Protein AF-A0A133UY44-F1 (afdb_monomer)

Organism: NCBI:txid1698270

pLDDT: mean 93.88, std 6.09, range [51.22, 98.5]

Structure (mmCIF, N/CA/C/O backbone):
data_AF-A0A133UY44-F1
#
_entry.id   AF-A0A133UY44-F1
#
loop_
_atom_site.group_PDB
_atom_site.id
_atom_site.type_symbol
_atom_site.label_atom_id
_atom_site.label_alt_id
_atom_site.label_comp_id
_atom_site.label_asym_id
_atom_site.label_entity_id
_atom_site.label_seq_id
_atom_site.pdbx_PDB_ins_code
_atom_site.Cartn_x
_atom_site.Cartn_y
_atom_site.Cartn_z
_atom_site.occupancy
_atom_site.B_iso_or_equiv
_atom_site.auth_seq_id
_atom_site.auth_comp_id
_atom_site.auth_asym_id
_atom_site.auth_atom_id
_atom_site.pdbx_PDB_model_num
ATOM 1 N N . MET A 1 1 ? -15.376 -9.766 7.892 1.00 83.75 1 MET A N 1
ATOM 2 C CA . MET A 1 1 ? -15.433 -8.456 7.193 1.00 83.75 1 MET A CA 1
ATOM 3 C C . MET A 1 1 ? -14.726 -8.594 5.854 1.00 83.75 1 MET A C 1
ATOM 5 O O . MET A 1 1 ? -13.824 -9.415 5.764 1.00 83.75 1 MET A O 1
ATOM 9 N N . GLU A 1 2 ? -15.104 -7.834 4.828 1.00 91.31 2 GLU A N 1
ATOM 10 C CA . GLU A 1 2 ? -14.407 -7.865 3.532 1.00 91.31 2 GLU A CA 1
ATOM 11 C C . GLU A 1 2 ? -13.256 -6.852 3.483 1.00 91.31 2 GLU A C 1
ATOM 13 O O . GLU A 1 2 ? -13.356 -5.735 3.998 1.00 91.31 2 GLU A O 1
ATOM 18 N N . GLY A 1 3 ? -12.173 -7.227 2.811 1.00 94.50 3 GLY A N 1
ATOM 19 C CA . GLY A 1 3 ? -11.044 -6.355 2.514 1.00 94.50 3 GLY A CA 1
ATOM 20 C C . GLY A 1 3 ? -10.465 -6.642 1.138 1.00 94.50 3 GLY A C 1
ATOM 21 O O . GLY A 1 3 ? -10.964 -7.485 0.394 1.00 94.50 3 GLY A O 1
ATOM 22 N N . ASN A 1 4 ? -9.403 -5.924 0.785 1.00 97.88 4 ASN A N 1
ATOM 23 C CA . ASN A 1 4 ? -8.693 -6.152 -0.467 1.00 97.88 4 ASN A CA 1
ATOM 24 C C . ASN A 1 4 ? -7.250 -6.538 -0.181 1.00 97.88 4 ASN A C 1
ATOM 26 O O . ASN A 1 4 ? -6.553 -5.820 0.538 1.00 97.88 4 ASN A O 1
ATOM 30 N N . ILE A 1 5 ? -6.802 -7.633 -0.792 1.00 98.12 5 ILE A N 1
ATOM 31 C CA . ILE A 1 5 ? -5.385 -7.952 -0.899 1.00 98.12 5 ILE A CA 1
ATOM 32 C C . ILE A 1 5 ? -4.829 -7.316 -2.168 1.00 98.12 5 ILE A C 1
ATOM 34 O O . ILE A 1 5 ? -5.401 -7.428 -3.256 1.00 98.12 5 ILE A O 1
ATOM 38 N N . ILE A 1 6 ? -3.703 -6.640 -2.007 1.00 98.31 6 ILE A N 1
ATOM 39 C CA . ILE A 1 6 ? -2.932 -6.008 -3.063 1.00 98.31 6 ILE A CA 1
ATOM 40 C C . ILE A 1 6 ? -1.610 -6.743 -3.143 1.00 98.31 6 ILE A C 1
ATOM 42 O O . ILE A 1 6 ? -0.873 -6.802 -2.162 1.00 98.31 6 ILE A O 1
ATOM 46 N N . VAL A 1 7 ? -1.304 -7.268 -4.321 1.00 98.50 7 VAL A N 1
ATOM 47 C CA . VAL A 1 7 ? -0.017 -7.878 -4.646 1.00 98.50 7 VAL A CA 1
ATOM 48 C C . VAL A 1 7 ? 0.601 -7.043 -5.748 1.00 98.50 7 VAL A C 1
ATOM 50 O O . VAL A 1 7 ? -0.032 -6.854 -6.782 1.00 98.50 7 VAL A O 1
ATOM 53 N N . TYR A 1 8 ? 1.814 -6.539 -5.554 1.00 98.19 8 TYR A N 1
ATOM 54 C CA . TYR A 1 8 ? 2.507 -5.779 -6.585 1.00 98.19 8 TYR A CA 1
ATOM 55 C C . TYR A 1 8 ? 3.994 -6.104 -6.662 1.00 98.19 8 TYR A C 1
ATOM 57 O O . TYR A 1 8 ? 4.648 -6.451 -5.676 1.00 98.19 8 TYR A O 1
ATOM 65 N N . ARG A 1 9 ? 4.549 -5.890 -7.852 1.00 97.44 9 ARG A N 1
ATOM 66 C CA . ARG A 1 9 ? 5.986 -5.791 -8.085 1.00 97.44 9 ARG A CA 1
ATOM 67 C C . ARG A 1 9 ? 6.284 -4.579 -8.957 1.00 97.44 9 ARG A C 1
ATOM 69 O O . ARG A 1 9 ? 5.469 -4.157 -9.771 1.00 97.44 9 ARG A O 1
ATOM 76 N N . GLN A 1 10 ? 7.468 -4.010 -8.777 1.00 97.00 10 GLN A N 1
ATOM 77 C CA . GLN A 1 10 ? 7.935 -2.895 -9.591 1.00 97.00 10 GLN A CA 1
ATOM 78 C C . GLN A 1 10 ? 9.199 -3.326 -10.342 1.00 97.00 10 GLN A C 1
ATOM 80 O O . GLN A 1 10 ? 10.249 -3.437 -9.703 1.00 97.00 10 GLN A O 1
ATOM 85 N N . PRO A 1 11 ? 9.112 -3.596 -11.659 1.00 94.00 11 PRO A N 1
ATOM 86 C CA . PRO A 1 11 ? 10.246 -4.095 -12.437 1.00 94.00 11 PRO A CA 1
ATOM 87 C C . PRO A 1 11 ? 11.360 -3.054 -12.605 1.00 94.00 11 PRO A C 1
ATOM 89 O O . PRO A 1 11 ? 12.532 -3.408 -12.705 1.00 94.00 11 PRO A O 1
ATOM 92 N N . SER A 1 12 ? 11.028 -1.760 -12.604 1.00 95.81 12 SER A N 1
ATOM 93 C CA . SER A 1 12 ? 12.017 -0.692 -12.756 1.00 95.81 12 SER A CA 1
ATOM 94 C C . SER A 1 12 ? 12.672 -0.345 -11.418 1.00 95.81 12 SER A C 1
ATOM 96 O O . SER A 1 12 ? 11.997 0.076 -10.480 1.00 95.81 12 SER A O 1
ATOM 98 N N . SER A 1 13 ? 14.002 -0.438 -11.330 1.00 90.19 13 SER A N 1
ATOM 99 C CA . SER A 1 13 ? 14.761 -0.099 -10.114 1.00 90.19 13 SER A CA 1
ATOM 100 C C . SER A 1 13 ? 14.565 1.359 -9.673 1.00 90.19 13 SER A C 1
ATOM 102 O O . SER A 1 13 ? 14.358 1.630 -8.486 1.00 90.19 13 SER A O 1
ATOM 104 N N . SER A 1 14 ? 14.545 2.303 -10.619 1.00 92.62 14 SER A N 1
ATOM 105 C CA . SER A 1 14 ? 14.333 3.727 -10.334 1.00 92.62 14 SER A CA 1
ATOM 106 C C . SER A 1 14 ? 12.920 3.998 -9.813 1.00 92.62 14 SER A C 1
ATOM 108 O O . SER A 1 14 ? 12.759 4.658 -8.782 1.00 92.62 14 SER A O 1
ATOM 110 N N . LYS A 1 15 ? 11.892 3.431 -10.456 1.00 95.69 15 LYS A N 1
ATOM 111 C CA . LYS A 1 15 ? 10.497 3.558 -10.004 1.00 95.69 15 LYS A CA 1
ATOM 112 C C . LYS A 1 15 ? 10.239 2.782 -8.720 1.00 95.69 15 LYS A C 1
ATOM 114 O O . LYS A 1 15 ? 9.420 3.217 -7.925 1.00 95.69 15 LYS A O 1
ATOM 119 N N . SER A 1 16 ? 10.965 1.693 -8.471 1.00 95.25 16 SER A N 1
ATOM 120 C CA . SER A 1 16 ? 10.882 0.914 -7.230 1.00 95.25 16 SER A CA 1
ATOM 121 C C . SER A 1 16 ? 11.268 1.766 -6.028 1.00 95.25 16 SER A C 1
ATOM 123 O O . SER A 1 16 ? 10.518 1.839 -5.055 1.00 95.25 16 SER A O 1
ATOM 125 N N . ARG A 1 17 ? 12.369 2.523 -6.133 1.00 95.19 17 ARG A N 1
ATOM 126 C CA . ARG A 1 17 ? 12.764 3.479 -5.091 1.00 95.19 17 ARG A CA 1
ATOM 127 C C . ARG A 1 17 ? 11.714 4.574 -4.895 1.00 95.19 17 ARG A C 1
ATOM 129 O O . ARG A 1 17 ? 11.391 4.903 -3.756 1.00 95.19 17 ARG A O 1
ATOM 136 N N . GLN A 1 18 ? 11.182 5.140 -5.978 1.00 96.44 18 GLN A N 1
ATOM 137 C CA . GLN A 1 18 ? 10.177 6.204 -5.887 1.00 96.44 18 GLN A CA 1
ATOM 138 C C . GLN A 1 18 ? 8.855 5.709 -5.285 1.00 96.44 18 GLN A C 1
ATOM 140 O O . GLN A 1 18 ? 8.330 6.349 -4.380 1.00 96.44 18 GLN A O 1
ATOM 145 N N . LEU A 1 19 ? 8.363 4.546 -5.718 1.00 97.38 19 LEU A N 1
ATOM 146 C CA . LEU A 1 19 ? 7.173 3.902 -5.166 1.00 97.38 19 LEU A CA 1
ATOM 147 C C . LEU A 1 19 ? 7.372 3.552 -3.689 1.00 97.38 19 LEU A C 1
ATOM 149 O O . LEU A 1 19 ? 6.485 3.799 -2.881 1.00 97.38 19 LEU A O 1
ATOM 153 N N . SER A 1 20 ? 8.548 3.038 -3.314 1.00 95.56 20 SER A N 1
ATOM 154 C CA . SER A 1 20 ? 8.870 2.746 -1.914 1.00 95.56 20 SER A CA 1
ATOM 155 C C . SER A 1 20 ? 8.810 4.001 -1.044 1.00 95.56 20 SER A C 1
ATOM 157 O O . SER A 1 20 ? 8.230 3.947 0.036 1.00 95.56 20 SER A O 1
ATOM 159 N N . ARG A 1 21 ? 9.366 5.124 -1.515 1.00 95.94 21 ARG A N 1
ATOM 160 C CA . ARG A 1 21 ? 9.296 6.422 -0.823 1.00 95.94 21 ARG A CA 1
ATOM 161 C C . ARG A 1 21 ? 7.867 6.951 -0.739 1.00 95.94 21 ARG A C 1
ATOM 163 O O . ARG A 1 21 ? 7.489 7.522 0.269 1.00 95.94 21 ARG A O 1
ATOM 170 N N . ALA A 1 22 ? 7.070 6.764 -1.786 1.00 97.06 22 ALA A N 1
ATOM 171 C CA . ALA A 1 22 ? 5.686 7.221 -1.793 1.00 97.06 22 ALA A CA 1
ATOM 172 C C . ALA A 1 22 ? 4.764 6.356 -0.912 1.00 97.06 22 ALA A C 1
ATOM 174 O O . ALA A 1 22 ? 3.770 6.855 -0.395 1.00 97.06 22 ALA A O 1
ATOM 175 N N . LEU A 1 23 ? 5.086 5.072 -0.727 1.00 96.94 23 LEU A N 1
ATOM 176 C CA . LEU A 1 23 ? 4.357 4.175 0.170 1.00 96.94 23 LEU A CA 1
ATOM 177 C C . LEU A 1 23 ? 4.750 4.374 1.634 1.00 96.94 23 LEU A C 1
ATOM 179 O O . LEU A 1 23 ? 3.860 4.548 2.451 1.00 96.94 23 LEU A O 1
ATOM 183 N N . ASN A 1 24 ? 6.045 4.352 1.954 1.00 95.31 24 ASN A N 1
ATOM 184 C CA . ASN A 1 24 ? 6.545 4.302 3.339 1.00 95.31 24 ASN A CA 1
ATOM 185 C C . ASN A 1 24 ? 7.058 5.655 3.859 1.00 95.31 24 ASN A C 1
ATOM 187 O O . ASN A 1 24 ? 7.625 5.714 4.941 1.00 95.31 24 ASN A O 1
ATOM 191 N N . GLY A 1 25 ? 6.995 6.699 3.037 1.00 95.31 25 GLY A N 1
ATOM 192 C CA . GLY A 1 25 ? 7.619 7.972 3.346 1.00 95.31 25 GLY A CA 1
ATOM 193 C C . GLY A 1 25 ? 9.137 7.956 3.176 1.00 95.31 25 GLY A C 1
ATOM 194 O O . GLY A 1 25 ? 9.747 6.982 2.713 1.00 95.31 25 GLY A O 1
ATOM 195 N N . TYR A 1 26 ? 9.761 9.093 3.474 1.00 95.25 26 TYR A N 1
ATOM 196 C CA . TYR A 1 26 ? 11.212 9.241 3.515 1.00 95.25 26 TYR A CA 1
ATOM 197 C C . TYR A 1 26 ? 11.640 10.486 4.288 1.00 95.25 26 TYR A C 1
ATOM 199 O O . TYR A 1 26 ? 10.906 11.463 4.392 1.00 95.25 26 TYR A O 1
ATOM 207 N N . ILE A 1 27 ? 12.892 10.474 4.737 1.00 92.94 27 ILE A N 1
ATOM 208 C CA . ILE A 1 27 ? 13.547 11.640 5.323 1.00 92.94 27 ILE A CA 1
ATOM 209 C C . ILE A 1 27 ? 14.327 12.366 4.229 1.00 92.94 27 ILE A C 1
ATOM 211 O O . ILE A 1 27 ? 15.169 11.770 3.551 1.00 92.94 27 ILE A O 1
ATOM 215 N N . ASP A 1 28 ? 14.034 13.647 4.049 1.00 90.38 28 ASP A N 1
ATOM 216 C CA . ASP A 1 28 ? 14.760 14.543 3.158 1.00 90.38 28 ASP A CA 1
ATOM 217 C C . ASP A 1 28 ? 15.787 15.348 3.951 1.00 90.38 28 ASP A C 1
ATOM 219 O O . ASP A 1 28 ? 15.477 15.856 5.029 1.00 90.38 28 ASP A O 1
ATOM 223 N N . LYS A 1 29 ? 17.009 15.473 3.430 1.00 90.00 29 LYS A N 1
ATOM 224 C CA . LYS A 1 29 ? 18.095 16.213 4.089 1.00 90.00 29 LYS A CA 1
ATOM 225 C C . LYS A 1 29 ? 18.632 17.291 3.158 1.00 90.00 29 LYS A C 1
ATOM 227 O O . LYS A 1 29 ? 18.994 17.000 2.022 1.00 90.00 29 LYS A O 1
ATOM 232 N N . SER A 1 30 ? 18.722 18.523 3.654 1.00 87.88 30 SER A N 1
ATOM 233 C CA . SER A 1 30 ? 19.196 19.698 2.911 1.00 87.88 30 SER A CA 1
ATOM 234 C C . SER A 1 30 ? 20.323 20.425 3.655 1.00 87.88 30 SER A C 1
ATOM 236 O O . SER A 1 30 ? 20.534 20.199 4.848 1.00 87.88 30 SER A O 1
ATOM 238 N N . ASN A 1 31 ? 21.073 21.275 2.942 1.00 86.56 31 ASN A N 1
ATOM 239 C CA . ASN A 1 31 ? 22.245 22.020 3.427 1.00 86.56 31 ASN A CA 1
ATOM 240 C C . ASN A 1 31 ? 23.219 21.146 4.233 1.00 86.56 31 ASN A C 1
ATOM 242 O O . ASN A 1 31 ? 23.424 21.378 5.422 1.00 86.56 31 ASN A O 1
ATOM 246 N N . HIS A 1 32 ? 23.790 20.114 3.600 1.00 85.00 32 HIS A N 1
ATOM 247 C CA . HIS A 1 32 ? 24.732 19.179 4.239 1.00 85.00 32 HIS A CA 1
ATOM 248 C C . HIS A 1 32 ? 24.169 18.495 5.503 1.00 85.00 32 HIS A C 1
ATOM 250 O O . HIS A 1 32 ? 24.908 18.153 6.420 1.00 85.00 32 HIS A O 1
ATOM 256 N N . GLY A 1 33 ? 22.847 18.294 5.558 1.00 82.69 33 GLY A N 1
ATOM 257 C CA . GLY A 1 33 ? 22.166 17.665 6.692 1.00 82.69 33 GLY A CA 1
ATOM 258 C C . GLY A 1 33 ? 21.714 18.633 7.785 1.00 82.69 33 GLY A C 1
ATOM 259 O O . GLY A 1 33 ? 21.160 18.177 8.780 1.00 82.69 33 GLY A O 1
ATOM 260 N N . LYS A 1 34 ? 21.892 19.949 7.602 1.00 87.94 34 LYS A N 1
ATOM 261 C CA . LYS A 1 34 ? 21.429 20.974 8.549 1.00 87.94 34 LYS A CA 1
ATOM 262 C C . LYS A 1 34 ? 19.904 21.018 8.681 1.00 87.94 34 LYS A C 1
ATOM 264 O O . LYS A 1 34 ? 19.402 21.331 9.754 1.00 87.94 34 LYS A O 1
ATOM 269 N N . TYR A 1 35 ? 19.173 20.708 7.610 1.00 89.62 35 TYR A N 1
ATOM 270 C CA . TYR A 1 35 ? 17.710 20.658 7.632 1.00 89.62 35 TYR A CA 1
ATOM 271 C C . TYR A 1 35 ? 17.228 19.259 7.297 1.00 89.62 35 TYR A C 1
ATOM 273 O O . TYR A 1 35 ? 17.673 18.670 6.310 1.00 89.62 35 TYR A O 1
ATOM 281 N N . THR A 1 36 ? 16.308 18.757 8.114 1.00 88.38 36 THR A N 1
ATOM 282 C CA . THR A 1 36 ? 15.693 17.443 7.957 1.00 88.38 36 THR A CA 1
ATOM 283 C C . THR A 1 36 ? 14.187 17.625 7.845 1.00 88.38 36 THR A C 1
ATOM 285 O O . THR A 1 36 ? 13.589 18.296 8.682 1.00 88.38 36 THR A O 1
ATOM 288 N N . TYR A 1 37 ? 13.589 17.057 6.801 1.00 89.62 37 TYR A N 1
ATOM 289 C CA . TYR A 1 37 ? 12.150 17.093 6.567 1.00 89.62 37 TYR A CA 1
ATOM 290 C C . TYR A 1 37 ? 11.623 15.669 6.463 1.00 89.62 37 TYR A C 1
ATOM 292 O O . TYR A 1 37 ? 12.063 14.903 5.604 1.00 89.62 37 TYR A O 1
ATOM 300 N N . GLU A 1 38 ? 10.661 15.324 7.306 1.00 91.38 38 GLU A N 1
ATOM 301 C CA . GLU A 1 38 ? 9.937 14.063 7.192 1.00 91.38 38 GLU A CA 1
ATOM 302 C C . GLU A 1 38 ? 8.842 14.200 6.134 1.00 91.38 38 GLU A C 1
ATOM 304 O O . GLU A 1 38 ? 8.144 15.213 6.037 1.00 91.38 38 GLU A O 1
ATOM 309 N N . ARG A 1 39 ? 8.757 13.204 5.255 1.00 93.50 39 ARG A N 1
ATOM 310 C CA . ARG A 1 39 ? 7.753 13.131 4.199 1.00 93.50 39 ARG A CA 1
ATOM 311 C C . ARG A 1 39 ? 6.971 11.850 4.388 1.00 93.50 39 ARG A C 1
ATOM 313 O O . ARG A 1 39 ? 7.498 10.787 4.076 1.00 93.50 39 ARG A O 1
ATOM 320 N N . ASP A 1 40 ? 5.728 11.973 4.830 1.00 94.88 40 ASP A N 1
ATOM 321 C CA . ASP A 1 40 ? 4.836 10.827 4.993 1.00 94.88 40 ASP A CA 1
ATOM 322 C C . ASP A 1 40 ? 4.566 10.128 3.659 1.00 94.88 40 ASP A C 1
ATOM 324 O O . ASP A 1 40 ? 4.339 10.762 2.616 1.00 94.88 40 ASP A O 1
ATOM 328 N N . GLY A 1 41 ? 4.513 8.808 3.716 1.00 96.19 41 GLY A N 1
ATOM 329 C CA . GLY A 1 41 ? 3.985 7.956 2.673 1.00 96.19 41 GLY A CA 1
ATOM 330 C C . GLY A 1 41 ? 2.478 7.759 2.780 1.00 96.19 41 GLY A C 1
ATOM 331 O O . GLY A 1 41 ? 1.780 8.300 3.638 1.00 96.19 41 GLY A O 1
ATOM 332 N N . LEU A 1 42 ? 1.951 6.956 1.860 1.00 96.56 42 LEU A N 1
ATOM 333 C CA . LEU A 1 42 ? 0.557 6.535 1.897 1.00 96.56 42 LEU A CA 1
ATOM 334 C C . LEU A 1 42 ? 0.263 5.640 3.110 1.00 96.56 42 LEU A C 1
ATOM 336 O O . LEU A 1 42 ? -0.802 5.780 3.703 1.00 96.56 42 LEU A O 1
ATOM 340 N N . LEU A 1 43 ? 1.182 4.734 3.457 1.00 95.50 43 LEU A N 1
ATOM 341 C CA . LEU A 1 43 ? 1.011 3.742 4.523 1.00 95.50 43 LEU A CA 1
ATOM 342 C C . LEU A 1 43 ? 0.975 4.368 5.921 1.00 95.50 43 LEU A C 1
ATOM 344 O O . LEU A 1 43 ? 0.368 3.785 6.810 1.00 95.50 43 LEU A O 1
ATOM 348 N N . ASP A 1 44 ? 1.525 5.571 6.087 1.00 93.56 44 ASP A N 1
ATOM 349 C CA . ASP A 1 44 ? 1.422 6.347 7.332 1.00 93.56 44 ASP A CA 1
ATOM 350 C C . ASP A 1 44 ? 0.015 6.938 7.533 1.00 93.56 44 ASP A C 1
ATOM 352 O O . ASP A 1 44 ? -0.343 7.375 8.618 1.00 93.56 44 ASP A O 1
ATOM 356 N N . LYS A 1 45 ? -0.800 6.974 6.469 1.00 93.56 45 LYS A N 1
ATOM 357 C CA . LYS A 1 45 ? -2.117 7.637 6.441 1.00 93.56 45 LYS A CA 1
ATOM 358 C C . LYS A 1 45 ? -3.276 6.667 6.302 1.00 93.56 45 LYS A C 1
ATOM 360 O O . LYS A 1 45 ? -4.432 7.096 6.310 1.00 93.56 45 LYS A O 1
ATOM 365 N N . ILE A 1 46 ? -2.986 5.393 6.048 1.00 95.00 46 ILE A N 1
ATOM 366 C CA . ILE A 1 46 ? -4.007 4.372 5.852 1.00 95.00 46 ILE A CA 1
ATOM 367 C C . ILE A 1 46 ? -3.688 3.142 6.704 1.00 95.00 46 ILE A C 1
ATOM 369 O O . ILE A 1 46 ? -2.562 2.636 6.656 1.00 95.00 46 ILE A O 1
ATOM 373 N N . PRO A 1 47 ? -4.693 2.595 7.400 1.00 95.75 47 PRO A N 1
ATOM 374 C CA . PRO A 1 47 ? -4.584 1.281 7.993 1.00 95.75 47 PRO A CA 1
ATOM 375 C C . PRO A 1 47 ? -4.283 0.218 6.938 1.00 95.75 47 PRO A C 1
ATOM 377 O O . PRO A 1 47 ? -4.951 0.132 5.898 1.00 95.75 47 PRO A O 1
ATOM 380 N N . HIS A 1 48 ? -3.279 -0.601 7.215 1.00 96.19 48 HIS A N 1
ATOM 381 C CA . HIS A 1 48 ? -2.811 -1.673 6.360 1.00 96.19 48 HIS A CA 1
ATOM 382 C C . HIS A 1 48 ? -2.197 -2.815 7.184 1.00 96.19 48 HIS A C 1
ATOM 384 O O . HIS A 1 48 ? -1.453 -2.601 8.140 1.00 96.19 48 HIS A O 1
ATOM 390 N N . ARG A 1 49 ? -2.413 -4.055 6.736 1.00 96.19 49 ARG A N 1
ATOM 391 C CA . ARG A 1 49 ? -1.617 -5.209 7.173 1.00 96.19 49 ARG A CA 1
ATOM 392 C C . ARG A 1 49 ? -0.625 -5.560 6.078 1.00 96.19 49 ARG A C 1
ATOM 394 O O . ARG A 1 49 ? -1.008 -5.888 4.956 1.00 96.19 49 ARG A O 1
ATOM 401 N N . LYS A 1 50 ? 0.664 -5.509 6.395 1.00 96.06 50 LYS A N 1
ATOM 402 C CA . LYS A 1 50 ? 1.726 -5.974 5.501 1.00 96.06 50 LYS A CA 1
ATOM 403 C C . LYS A 1 50 ? 1.968 -7.459 5.748 1.00 96.06 50 LYS A C 1
ATOM 405 O O . LYS A 1 50 ? 2.315 -7.835 6.861 1.00 96.06 50 LYS A O 1
ATOM 410 N N . LEU A 1 51 ? 1.800 -8.286 4.719 1.00 96.06 51 LEU A N 1
ATOM 411 C CA . LEU A 1 51 ? 2.076 -9.724 4.822 1.00 96.06 51 LEU A CA 1
ATOM 412 C C . LEU A 1 51 ? 3.541 -10.014 4.496 1.00 96.06 51 LEU A C 1
ATOM 414 O O . LEU A 1 51 ? 4.262 -10.608 5.286 1.00 96.06 51 LEU A O 1
ATOM 418 N N . ILE A 1 52 ? 3.986 -9.541 3.332 1.00 96.31 52 ILE A N 1
ATOM 419 C CA . ILE A 1 52 ? 5.368 -9.619 2.850 1.00 96.31 52 ILE A CA 1
ATOM 420 C C . ILE A 1 52 ? 5.668 -8.388 1.984 1.00 96.31 52 ILE A C 1
ATOM 422 O O . ILE A 1 52 ? 4.828 -7.503 1.798 1.00 96.31 52 ILE A O 1
ATOM 426 N N . LYS A 1 53 ? 6.881 -8.295 1.431 1.00 93.62 53 LYS A N 1
ATOM 427 C CA . LYS A 1 53 ? 7.217 -7.229 0.480 1.00 93.62 53 LYS A CA 1
ATOM 428 C C . LYS A 1 53 ? 6.268 -7.275 -0.721 1.00 93.62 53 LYS A C 1
ATOM 430 O O . LYS A 1 53 ? 6.164 -8.296 -1.389 1.00 93.62 53 LYS A O 1
ATOM 435 N N . GLY A 1 54 ? 5.620 -6.146 -1.002 1.00 96.06 54 GLY A N 1
ATOM 436 C CA . GLY A 1 54 ? 4.699 -6.022 -2.130 1.00 96.06 54 GLY A CA 1
ATOM 437 C C . GLY A 1 54 ? 3.309 -6.610 -1.890 1.00 96.06 54 GLY A C 1
ATOM 438 O O . GLY A 1 54 ? 2.500 -6.575 -2.810 1.00 96.06 54 GLY A O 1
ATOM 439 N N . VAL A 1 55 ? 3.015 -7.130 -0.691 1.00 98.00 55 VAL A N 1
ATOM 440 C CA . VAL A 1 55 ? 1.716 -7.738 -0.375 1.00 98.00 55 VAL A CA 1
ATOM 441 C C . VAL A 1 55 ? 1.090 -7.074 0.842 1.00 98.00 55 VAL A C 1
ATOM 443 O O . VAL A 1 55 ? 1.634 -7.134 1.948 1.00 98.00 55 VAL A O 1
ATOM 446 N N . PHE A 1 56 ? -0.071 -6.462 0.626 1.00 97.94 56 PHE A N 1
ATOM 447 C CA . PHE A 1 56 ? -0.784 -5.675 1.624 1.00 97.94 56 PHE A CA 1
ATOM 448 C C . PHE A 1 56 ? -2.263 -6.033 1.652 1.00 97.94 56 PHE A C 1
ATOM 450 O O . PHE A 1 56 ? -2.860 -6.286 0.610 1.00 97.94 56 PHE A O 1
ATOM 457 N N . ILE A 1 57 ? -2.858 -5.996 2.836 1.00 97.88 57 ILE A N 1
ATOM 458 C CA . ILE A 1 57 ? -4.303 -6.040 3.034 1.00 97.88 57 ILE A CA 1
ATOM 459 C C . ILE A 1 57 ? -4.754 -4.660 3.503 1.00 97.88 57 ILE A C 1
ATOM 461 O O . ILE A 1 57 ? -4.158 -4.097 4.422 1.00 97.88 57 ILE A O 1
ATOM 465 N N . ILE A 1 58 ? -5.802 -4.122 2.879 1.00 96.81 58 ILE A N 1
ATOM 466 C CA . ILE A 1 58 ? -6.391 -2.828 3.241 1.00 96.81 58 ILE A CA 1
ATOM 467 C C . ILE A 1 58 ? -7.924 -2.867 3.200 1.00 96.81 58 ILE A C 1
ATOM 469 O O . ILE A 1 58 ? -8.535 -3.668 2.483 1.00 96.81 58 ILE A O 1
ATOM 473 N N . LYS A 1 59 ? -8.560 -1.937 3.925 1.00 95.12 59 LYS A N 1
ATOM 474 C CA . LYS A 1 59 ? -10.009 -1.692 3.828 1.00 95.12 59 LYS A CA 1
ATOM 475 C C . LYS A 1 59 ? -10.363 -1.103 2.455 1.00 95.12 59 LYS A C 1
ATOM 477 O O . LYS A 1 59 ? -9.611 -0.309 1.886 1.00 95.12 59 LYS A O 1
ATOM 482 N N . ASN A 1 60 ? -11.559 -1.417 1.952 1.00 93.88 60 ASN A N 1
ATOM 483 C CA . ASN A 1 60 ? -12.029 -0.962 0.635 1.00 93.88 60 ASN A CA 1
ATOM 484 C C . ASN A 1 60 ? -11.998 0.570 0.459 1.00 93.88 60 ASN A C 1
ATOM 486 O O . ASN A 1 60 ? -11.685 1.061 -0.623 1.00 93.88 60 ASN A O 1
ATOM 490 N N . LYS A 1 61 ? -12.222 1.335 1.540 1.00 94.12 61 LYS A N 1
ATOM 491 C CA . LYS A 1 61 ? -12.181 2.810 1.533 1.00 94.12 61 LYS A CA 1
ATOM 492 C C . LYS A 1 61 ? -10.834 3.403 1.082 1.00 94.12 61 LYS A C 1
ATOM 494 O O . LYS A 1 6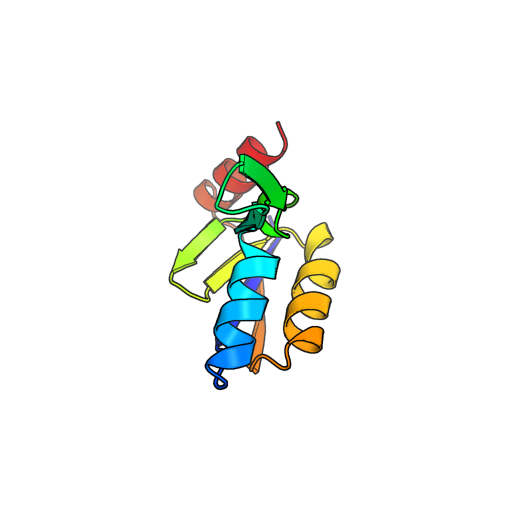1 ? -10.797 4.530 0.596 1.00 94.12 61 LYS A O 1
ATOM 499 N N . HIS A 1 62 ? -9.735 2.655 1.213 1.00 95.25 62 HIS A N 1
ATOM 500 C CA . HIS A 1 62 ? -8.388 3.102 0.833 1.00 95.25 62 HIS A CA 1
ATOM 501 C C . HIS A 1 62 ? -7.912 2.555 -0.514 1.00 95.25 62 HIS A C 1
ATOM 503 O O . HIS A 1 62 ? -6.857 2.970 -0.996 1.00 95.25 62 HIS A O 1
ATOM 509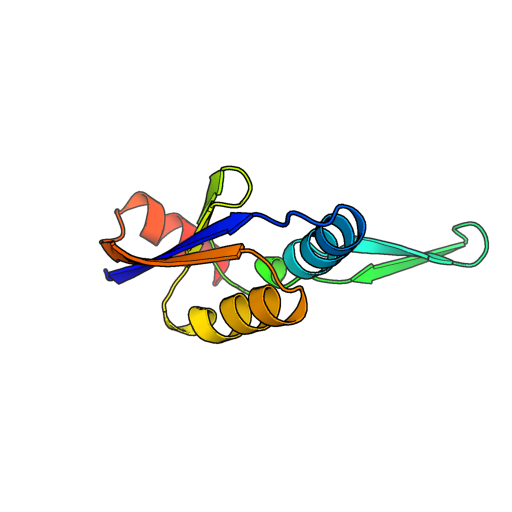 N N . LEU A 1 63 ? -8.692 1.667 -1.141 1.00 96.12 63 LEU A N 1
ATOM 510 C CA . LEU A 1 63 ? -8.279 0.945 -2.340 1.00 96.12 63 LEU A CA 1
ATOM 511 C C . LEU A 1 63 ? -7.889 1.877 -3.479 1.00 96.12 63 LEU A C 1
ATOM 513 O O . LEU A 1 63 ? -6.794 1.756 -4.020 1.00 96.12 63 LEU A O 1
ATOM 517 N N . LYS A 1 64 ? -8.750 2.853 -3.775 1.00 97.06 64 LYS A N 1
ATOM 518 C CA . LYS A 1 64 ? -8.531 3.800 -4.869 1.00 97.06 64 LYS A CA 1
ATOM 519 C C . LYS A 1 64 ? -7.210 4.561 -4.715 1.00 97.06 64 LYS A C 1
ATOM 521 O O . LYS A 1 64 ? -6.427 4.615 -5.651 1.00 97.06 64 LYS A O 1
ATOM 526 N N . LYS A 1 65 ? -6.911 5.067 -3.510 1.00 96.75 65 LYS A N 1
ATOM 527 C CA . LYS A 1 65 ? -5.658 5.797 -3.235 1.00 96.75 65 LYS A CA 1
ATOM 528 C C . LYS A 1 65 ? -4.421 4.920 -3.451 1.00 96.75 65 LYS A C 1
ATOM 530 O O . LYS A 1 65 ? -3.420 5.395 -3.980 1.00 96.75 65 LYS A O 1
ATOM 535 N N . PHE A 1 66 ? -4.487 3.655 -3.037 1.00 97.62 66 PHE A N 1
ATOM 536 C CA . PHE A 1 66 ? -3.386 2.709 -3.218 1.00 97.62 66 PHE A CA 1
ATOM 537 C C . PHE A 1 66 ? -3.197 2.353 -4.696 1.00 97.62 66 PHE A C 1
ATOM 539 O O . PHE A 1 66 ? -2.081 2.396 -5.211 1.00 97.62 66 PHE A O 1
ATOM 546 N N . GLU A 1 67 ? -4.289 2.046 -5.393 1.00 98.12 67 GLU A N 1
ATOM 547 C CA . GLU A 1 67 ? -4.277 1.697 -6.812 1.00 98.12 67 GLU A CA 1
ATOM 548 C C . GLU A 1 67 ? -3.764 2.854 -7.681 1.00 98.12 67 GLU A C 1
ATOM 550 O O . GLU A 1 67 ? -2.911 2.643 -8.545 1.00 98.12 67 GLU A O 1
ATOM 555 N N . ASP A 1 68 ? -4.210 4.084 -7.415 1.00 98.19 68 ASP A N 1
ATOM 556 C CA . ASP A 1 68 ? -3.746 5.286 -8.114 1.00 98.19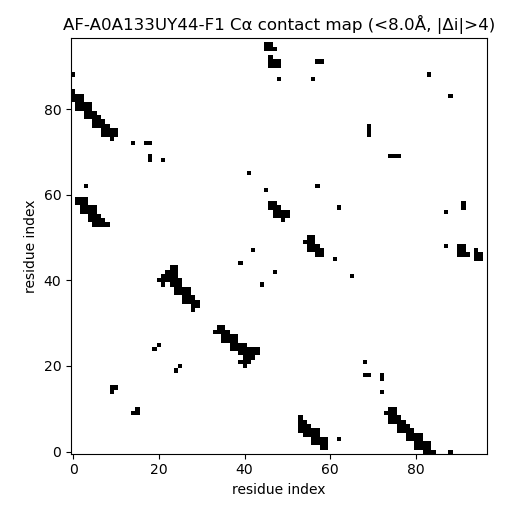 68 ASP A CA 1
ATOM 557 C C . ASP A 1 68 ? -2.228 5.471 -7.956 1.00 98.19 68 ASP A C 1
ATOM 559 O O . ASP A 1 68 ? -1.534 5.837 -8.910 1.00 98.19 68 ASP A O 1
ATOM 563 N N . LEU A 1 69 ? -1.681 5.148 -6.778 1.00 97.62 69 LEU A N 1
ATOM 564 C CA . LEU A 1 69 ? -0.241 5.181 -6.539 1.00 97.62 69 LEU A CA 1
ATOM 565 C C . LEU A 1 69 ? 0.497 4.123 -7.372 1.00 97.62 69 LEU A C 1
ATOM 567 O O . LEU A 1 69 ? 1.504 4.433 -8.011 1.00 97.62 69 LEU A O 1
ATOM 571 N N . LEU A 1 70 ? -0.008 2.888 -7.411 1.00 97.94 70 LEU A N 1
ATOM 572 C CA . LEU A 1 70 ? 0.579 1.816 -8.220 1.00 97.94 70 LEU A CA 1
ATOM 573 C C . LEU A 1 70 ? 0.554 2.159 -9.716 1.00 97.94 70 LEU A C 1
ATOM 575 O O . LEU A 1 70 ? 1.571 1.988 -10.394 1.00 97.94 70 LEU A O 1
ATOM 579 N N . LYS A 1 71 ? -0.560 2.716 -10.212 1.00 98.06 71 LYS A N 1
ATOM 580 C CA . LYS A 1 71 ? -0.702 3.207 -11.593 1.00 98.06 71 LYS A CA 1
ATOM 581 C C . LYS A 1 71 ? 0.283 4.328 -11.902 1.00 98.06 71 LYS A C 1
ATOM 583 O O . LYS A 1 71 ? 0.978 4.256 -12.914 1.00 98.06 71 LYS A O 1
ATOM 588 N N . LYS A 1 72 ? 0.407 5.324 -11.015 1.00 97.81 72 LYS A N 1
ATOM 589 C CA . LYS A 1 72 ? 1.346 6.451 -11.164 1.00 97.81 72 LYS A CA 1
ATOM 590 C C . LYS A 1 72 ? 2.781 5.978 -11.384 1.00 97.81 72 LYS A C 1
ATOM 592 O O . LYS A 1 72 ? 3.500 6.546 -12.202 1.00 97.81 72 LYS A O 1
ATOM 597 N N . TYR A 1 73 ? 3.196 4.935 -10.670 1.00 97.19 73 TYR A N 1
ATOM 598 C CA . TYR A 1 73 ? 4.536 4.368 -10.806 1.00 97.19 73 TYR A CA 1
ATOM 599 C C . TYR A 1 73 ? 4.618 3.222 -11.818 1.00 97.19 73 TYR A C 1
ATOM 601 O O . TYR A 1 73 ? 5.689 2.641 -11.959 1.00 97.19 73 TYR A O 1
ATOM 609 N N . GLN A 1 74 ? 3.542 2.915 -12.549 1.00 97.38 74 GLN A N 1
ATOM 610 C CA . GLN A 1 74 ? 3.491 1.83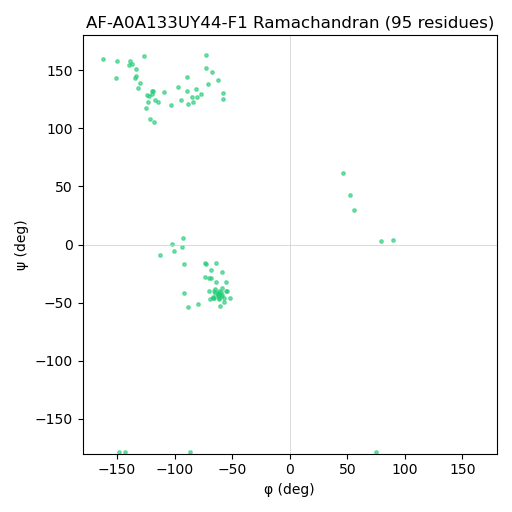0 -13.534 1.00 97.38 74 GLN A CA 1
ATOM 611 C C . GLN A 1 74 ? 3.965 0.494 -12.937 1.00 97.38 74 GLN A C 1
ATOM 613 O O . GLN A 1 74 ? 4.782 -0.213 -13.524 1.00 97.38 74 GLN A O 1
ATOM 618 N N . ALA A 1 75 ? 3.528 0.197 -11.712 1.00 97.81 75 ALA A N 1
ATOM 619 C CA . ALA A 1 75 ? 3.780 -1.094 -11.088 1.00 97.81 75 ALA A CA 1
ATOM 620 C C . ALA A 1 75 ? 2.917 -2.176 -11.749 1.00 97.81 75 ALA A C 1
ATOM 622 O O . ALA A 1 75 ? 1.811 -1.904 -12.213 1.00 97.81 75 ALA A O 1
ATOM 623 N N . GLU A 1 76 ? 3.398 -3.413 -11.733 1.00 98.25 76 GLU A N 1
ATOM 624 C CA . GLU A 1 76 ? 2.570 -4.575 -12.037 1.00 98.25 76 GLU A CA 1
ATOM 625 C C . GLU A 1 76 ? 1.858 -4.994 -10.754 1.00 98.25 76 GLU A C 1
ATOM 627 O O . GLU A 1 76 ? 2.513 -5.173 -9.723 1.00 98.25 76 GLU A O 1
ATOM 632 N N . TYR A 1 77 ? 0.532 -5.130 -10.785 1.00 98.50 77 TYR A N 1
ATOM 633 C CA . TYR A 1 77 ? -0.232 -5.451 -9.585 1.00 98.50 77 TY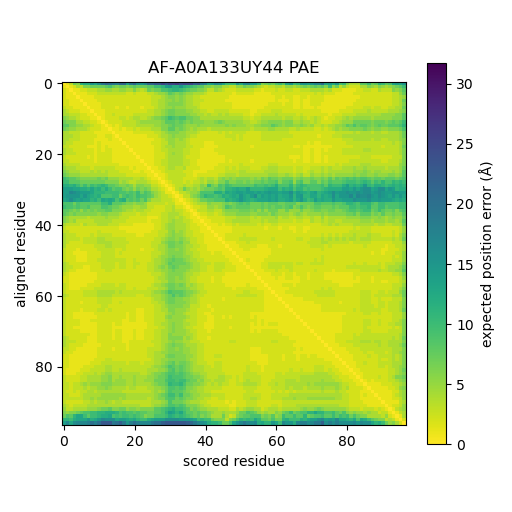R A CA 1
ATOM 634 C C . TYR A 1 77 ? -1.502 -6.252 -9.859 1.00 98.50 77 TYR A C 1
ATOM 636 O O . TYR A 1 77 ? -2.083 -6.217 -10.942 1.00 98.50 77 TYR A O 1
ATOM 644 N N . HIS A 1 78 ? -1.960 -6.932 -8.813 1.00 98.44 78 HIS A N 1
ATOM 645 C CA . HIS A 1 78 ? -3.249 -7.593 -8.737 1.00 98.44 78 HIS A CA 1
ATOM 646 C C . HIS A 1 78 ? -3.960 -7.183 -7.453 1.00 98.44 78 HIS A C 1
ATOM 648 O O . HIS A 1 78 ? -3.354 -7.105 -6.384 1.00 98.44 78 HIS A O 1
ATOM 654 N N . ILE A 1 79 ? -5.264 -6.953 -7.572 1.00 98.25 79 ILE A N 1
ATOM 655 C CA . ILE A 1 79 ? -6.157 -6.660 -6.455 1.00 98.25 79 ILE A CA 1
ATOM 656 C C . ILE A 1 79 ? -7.217 -7.757 -6.419 1.00 98.25 79 ILE A C 1
ATOM 658 O O . ILE A 1 79 ? -7.797 -8.097 -7.457 1.00 98.25 79 ILE A O 1
ATOM 662 N N . ARG A 1 80 ? -7.465 -8.327 -5.241 1.00 97.88 80 ARG A N 1
ATOM 663 C CA . ARG A 1 80 ? -8.548 -9.290 -5.015 1.00 97.88 80 ARG A CA 1
ATOM 664 C C . ARG A 1 80 ? -9.291 -8.949 -3.735 1.00 97.88 80 ARG A C 1
ATOM 666 O O . ARG A 1 80 ? -8.674 -8.548 -2.751 1.00 97.88 80 ARG A O 1
ATOM 673 N N . LYS A 1 81 ? -10.607 -9.148 -3.753 1.00 97.25 81 LYS A N 1
ATOM 674 C CA . LYS A 1 81 ? -11.408 -9.145 -2.532 1.00 97.25 81 LYS A CA 1
ATOM 675 C C . LYS A 1 81 ? -11.090 -10.401 -1.732 1.00 97.25 81 LYS A C 1
ATOM 677 O O . LYS A 1 81 ? -10.951 -11.475 -2.317 1.00 97.25 81 LYS A O 1
ATOM 682 N N . ILE A 1 82 ? -10.958 -10.245 -0.425 1.00 96.88 82 ILE A N 1
ATOM 683 C CA . ILE A 1 82 ? -10.702 -11.329 0.519 1.00 96.88 82 ILE A CA 1
ATOM 684 C C . ILE A 1 82 ? -11.565 -11.153 1.762 1.00 96.88 82 ILE A C 1
ATOM 686 O O . ILE A 1 82 ? -11.950 -10.036 2.120 1.00 96.88 82 ILE A O 1
ATOM 690 N N . GLU A 1 83 ? -11.824 -12.259 2.444 1.00 96.25 8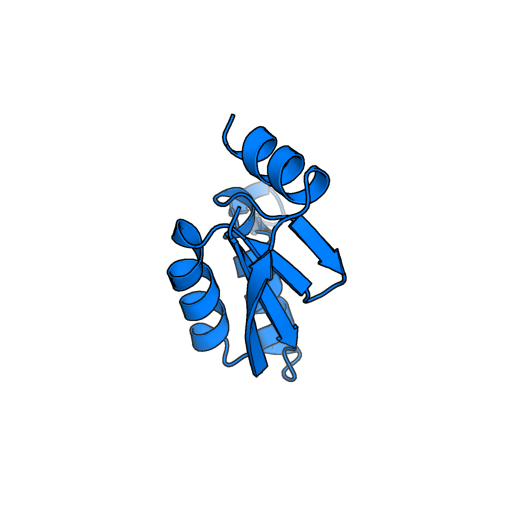3 GLU A N 1
ATOM 691 C CA . GLU A 1 83 ? -12.374 -12.237 3.792 1.00 96.25 83 GLU A CA 1
ATOM 692 C C . GLU A 1 83 ? -11.251 -11.966 4.795 1.00 96.25 83 GLU A C 1
ATOM 694 O O . GLU A 1 83 ? -10.216 -12.633 4.794 1.00 96.25 83 GLU A O 1
ATOM 699 N N . LEU A 1 84 ? -11.451 -10.951 5.633 1.00 94.12 84 LEU A N 1
ATOM 700 C CA . LEU A 1 84 ? -10.527 -10.573 6.693 1.00 94.12 84 LEU A CA 1
ATOM 701 C C . LEU A 1 84 ? -10.667 -11.534 7.870 1.00 94.12 84 LEU A C 1
ATOM 703 O O . LEU A 1 84 ? -11.772 -11.733 8.386 1.00 94.12 84 LEU A O 1
ATOM 707 N N . LYS A 1 85 ? -9.536 -12.067 8.330 1.00 95.31 85 LYS A N 1
ATOM 708 C CA . LYS A 1 85 ? -9.449 -12.800 9.593 1.00 95.31 85 LYS A CA 1
ATOM 709 C C . LYS A 1 85 ? -9.559 -11.829 10.781 1.00 95.31 85 LYS A C 1
ATOM 711 O O . LYS A 1 85 ? -9.354 -10.621 10.608 1.00 95.31 85 LYS A O 1
ATOM 716 N N . PRO A 1 86 ? -9.840 -12.328 11.998 1.00 93.12 86 PRO A N 1
ATOM 717 C CA . PRO A 1 86 ? -9.848 -11.498 13.205 1.00 93.12 86 PRO A CA 1
ATOM 718 C C . PRO A 1 86 ? -8.553 -10.690 13.368 1.00 93.12 86 PRO A C 1
ATOM 720 O O . PRO A 1 86 ? -8.610 -9.471 13.483 1.00 93.12 86 PRO A O 1
ATOM 723 N N . GLU A 1 87 ? -7.399 -11.340 13.184 1.00 92.88 87 GLU A N 1
ATOM 724 C CA . GLU A 1 87 ? -6.077 -10.695 13.210 1.00 92.88 87 GLU A CA 1
ATOM 725 C C . GLU A 1 87 ? -5.942 -9.527 12.216 1.00 92.88 87 GLU A C 1
ATOM 727 O O . GLU A 1 87 ? -5.330 -8.508 12.525 1.00 92.88 87 GLU A O 1
ATOM 732 N N . ASP A 1 88 ? -6.496 -9.661 11.001 1.00 93.00 88 ASP A N 1
ATOM 733 C CA . ASP A 1 88 ? -6.468 -8.575 10.014 1.00 93.00 88 ASP A CA 1
ATOM 734 C C . ASP A 1 88 ? -7.275 -7.379 10.513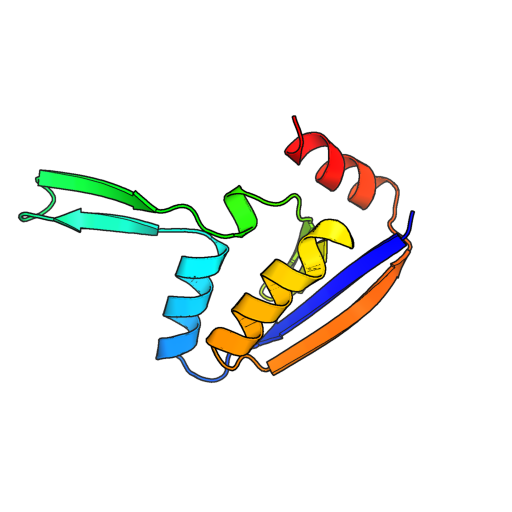 1.00 93.00 88 ASP A C 1
ATOM 736 O O . ASP A 1 88 ? -6.879 -6.228 10.348 1.00 93.00 88 ASP A O 1
ATOM 740 N N . THR A 1 89 ? -8.427 -7.663 11.114 1.00 90.94 89 THR A N 1
ATOM 741 C CA . THR A 1 89 ? -9.380 -6.652 11.565 1.00 90.94 89 THR A CA 1
ATOM 742 C C . THR A 1 89 ? -8.830 -5.876 12.758 1.00 90.94 89 THR A C 1
ATOM 744 O O . THR A 1 89 ? -8.963 -4.654 12.791 1.00 90.94 89 THR A O 1
ATOM 747 N N . GLU A 1 90 ? -8.164 -6.562 13.688 1.00 92.38 90 GLU A N 1
ATOM 748 C CA . GLU A 1 90 ? -7.492 -5.954 14.840 1.00 92.38 90 GLU A CA 1
ATOM 749 C C . GLU A 1 90 ? -6.391 -4.986 14.389 1.00 92.38 90 GLU A C 1
ATOM 751 O O . GLU A 1 90 ? -6.429 -3.804 14.728 1.00 92.38 90 GLU A O 1
ATOM 756 N N . ILE A 1 91 ? -5.469 -5.440 13.528 1.00 93.12 91 ILE A N 1
ATOM 757 C CA . ILE A 1 91 ? -4.372 -4.601 13.014 1.00 93.12 91 ILE A CA 1
ATOM 758 C C . ILE A 1 91 ? -4.914 -3.368 12.281 1.00 93.12 91 ILE A C 1
ATOM 760 O O . ILE A 1 91 ? -4.417 -2.260 12.469 1.00 93.12 91 ILE A O 1
ATOM 764 N N . LEU A 1 92 ? -5.943 -3.549 11.448 1.00 92.25 92 LEU A N 1
ATOM 765 C CA . LEU A 1 92 ? -6.533 -2.462 10.668 1.00 92.25 92 LEU A CA 1
ATOM 766 C C . LEU A 1 92 ? -7.374 -1.484 11.502 1.00 92.25 92 LEU A C 1
ATOM 768 O O . LEU A 1 92 ? -7.711 -0.418 10.991 1.00 92.25 92 LEU A O 1
ATOM 772 N N . THR A 1 93 ? -7.781 -1.845 12.719 1.00 89.81 93 THR A N 1
ATOM 773 C CA . THR A 1 93 ? -8.544 -0.960 13.616 1.00 89.81 93 THR A CA 1
ATOM 774 C C . THR A 1 93 ? -7.606 -0.186 14.534 1.00 89.81 93 THR A C 1
ATOM 776 O O . THR A 1 93 ? -7.747 1.024 14.643 1.00 89.81 93 THR A O 1
ATOM 779 N N . ASN A 1 94 ? -6.567 -0.835 15.067 1.00 87.06 94 ASN A N 1
ATOM 780 C CA . ASN A 1 94 ? -5.575 -0.198 15.944 1.00 87.06 94 ASN A CA 1
ATOM 781 C C . ASN A 1 94 ? -4.749 0.906 15.260 1.00 87.06 94 ASN A C 1
ATOM 783 O O . ASN A 1 94 ? -4.061 1.662 15.928 1.00 87.06 94 ASN A O 1
ATOM 787 N N . GLN A 1 95 ? -4.760 0.968 13.927 1.00 83.19 95 GLN A N 1
ATOM 788 C CA . GLN A 1 95 ? -4.103 2.020 13.143 1.00 83.19 95 GLN A CA 1
ATOM 789 C C . GLN A 1 95 ? -5.044 3.189 12.794 1.00 83.19 95 GLN A C 1
ATOM 791 O O . GLN A 1 95 ? -4.633 4.108 12.088 1.00 83.19 95 GLN A O 1
ATOM 796 N N . GLU A 1 96 ? -6.322 3.121 13.183 1.00 73.06 96 GLU A N 1
ATOM 797 C CA . GLU A 1 96 ? -7.282 4.227 13.038 1.00 73.06 96 GLU A CA 1
ATOM 798 C C . GLU A 1 96 ? -7.341 5.128 14.280 1.00 73.06 96 GLU A C 1
ATOM 800 O O . GLU A 1 96 ? -7.860 6.240 14.166 1.00 73.06 96 GLU A O 1
ATOM 805 N N . GLU A 1 97 ? -6.822 4.650 15.416 1.00 51.22 97 GLU A N 1
ATOM 806 C CA . GLU A 1 97 ? -6.673 5.366 16.694 1.00 51.22 97 GLU A CA 1
ATOM 807 C C . GLU A 1 97 ? -5.340 6.123 16.770 1.00 51.22 97 GLU A C 1
ATOM 809 O O . GLU A 1 97 ? -5.357 7.265 17.286 1.00 51.22 97 GLU A O 1
#

Foldseek 3Di:
DKWKKKAWDQPDPVLVVVLCCQAANDWDAPDVRPDIDTGGHPPLVAQWDDPDVRIIIGHPVCVVVNVVSCVVSVIDMDMDMDDDDPVSVVSRVVSVD

Secondary structure (DSSP, 8-state):
-EEEEEEEE---HHHHHHHHHHHH-EEEEETTTTEEEEE--STTSS-EEEEETTEEEE-GGGHHHHHHHHHHTT-EEEEEEEEP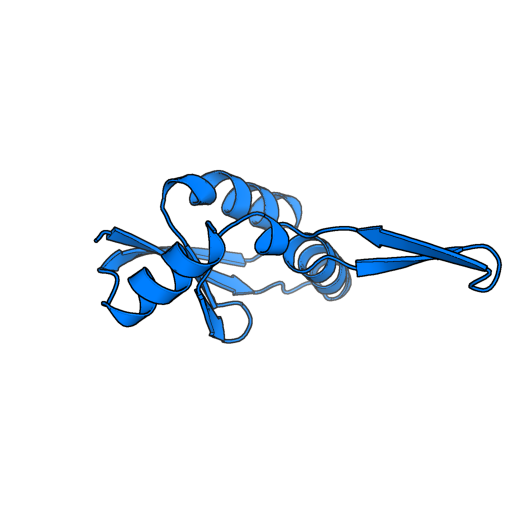PHHHHHHHHHTT-

Sequence (97 aa):
MEGNIIVYRQPSSSKSRQLSRALNGYIDKSNHGKYTYERDGLLDKIPHRKLIKGVFIIKNKHLKKFEDLLKKYQAEYHIRKIELKPEDTEILTNQEE

Nearest PDB structures (foldseek):
  2gjf-assembly1_B  TM=5.521E-01  e=3.215E-02  unclassified
  1jqg-assembly1_A  TM=5.554E-01  e=2.885E-01  Helicoverpa armigera
  1o6x-assembly1_A  TM=4.562E-01  e=3.708E-01  Homo sapiens
  3d54-assembly2_E  TM=3.745E-01  e=6.633E+00  Thermotoga maritima

Solvent-accessible surface area (backbone atoms only — not comparable to full-atom values): 5493 Å² total; per-residue (Å²): 97,76,27,31,40,38,41,44,50,54,89,48,71,72,45,35,55,52,47,47,35,49,37,70,17,49,80,45,70,38,81,95,61,77,41,75,44,83,40,82,16,51,57,79,76,40,42,55,47,75,81,51,93,49,28,37,37,32,51,67,93,50,44,65,67,53,51,53,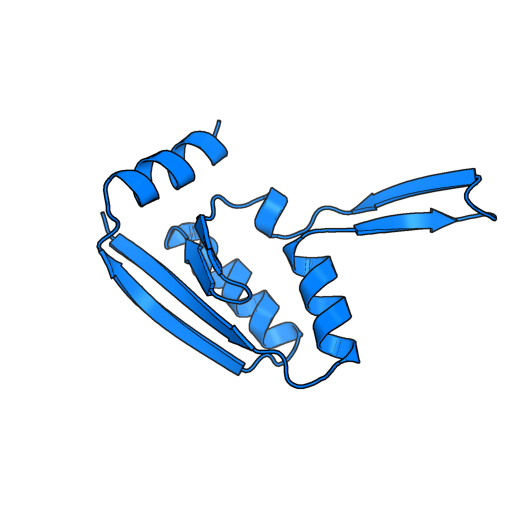51,37,58,75,53,67,41,51,70,50,77,44,82,40,79,46,51,71,70,54,51,51,55,39,48,68,56,75,112

Radius of gyration: 14.82 Å; Cα contacts (8 Å, |Δi|>4): 152; chains: 1; bounding box: 40×35×30 Å

Mean predicted aligned error: 3.83 Å